Protein AF-A0A966Q3Z0-F1 (afdb_monomer_lite)

Foldseek 3Di:
DDDLVNLVVVLVVDPDPVVNVVSCVVCVVVPVNVVVVCCVPPPPRDPVDDDDDDDDPPDD

Radius of gyration: 15.36 Å; chains: 1; bounding box: 29×24×46 Å

Secondary structure (DSSP, 8-state):
---HHHHHHHHHH---HHHHHHHHHHTTT-HHHHHHHHHHH-TT---S--SPPPP-----

Sequence (60 aa):
MTEVFDILEDLAANPSRNYKIDKLTEHKDNRVLREVVRLALDPFTQFYIRKIPKYEATGS

pLDDT: mean 93.19, std 9.16, range [54.5, 98.31]

Structure (mmCIF, N/CA/C/O backbone):
data_AF-A0A966Q3Z0-F1
#
_entry.id   AF-A0A966Q3Z0-F1
#
loop_
_atom_site.group_PDB
_atom_site.id
_atom_site.type_symbol
_atom_site.label_atom_id
_atom_site.label_alt_id
_atom_site.label_comp_id
_atom_site.label_asym_id
_atom_site.label_entity_id
_atom_site.label_seq_id
_atom_site.pdbx_PDB_ins_code
_atom_site.Cartn_x
_atom_site.Cartn_y
_atom_site.Cartn_z
_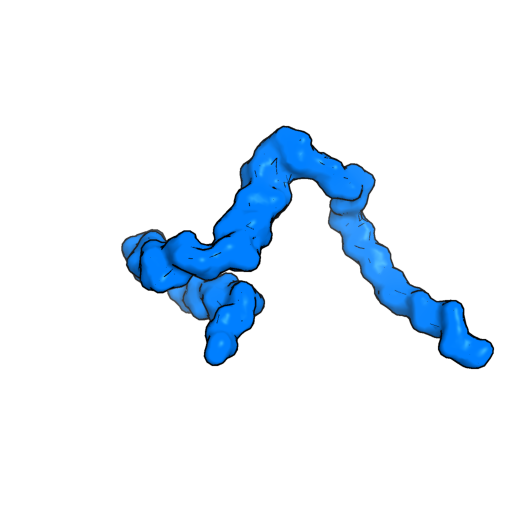atom_site.occupancy
_atom_site.B_iso_or_equiv
_atom_site.auth_seq_id
_atom_site.auth_comp_id
_atom_site.auth_asym_id
_atom_site.auth_atom_id
_atom_site.pdbx_PDB_model_num
ATOM 1 N N . MET A 1 1 ? 8.184 -17.466 -2.939 1.00 58.19 1 MET A N 1
ATOM 2 C CA . MET A 1 1 ? 6.840 -16.863 -2.849 1.00 58.19 1 MET A CA 1
ATOM 3 C C . MET A 1 1 ? 7.099 -15.436 -2.407 1.00 58.19 1 MET A C 1
ATOM 5 O O . MET A 1 1 ? 7.752 -15.287 -1.388 1.00 58.19 1 MET A O 1
ATOM 9 N N . THR A 1 2 ? 6.801 -14.432 -3.232 1.00 75.31 2 THR A N 1
ATOM 10 C CA . THR A 1 2 ? 7.055 -13.029 -2.859 1.00 75.31 2 THR A CA 1
ATOM 11 C C . THR A 1 2 ? 5.864 -12.538 -2.058 1.00 75.31 2 THR A C 1
ATOM 13 O O . THR A 1 2 ? 4.733 -12.616 -2.549 1.00 75.31 2 THR A O 1
ATOM 16 N N . GLU A 1 3 ? 6.107 -12.067 -0.841 1.00 91.88 3 GLU A N 1
ATOM 17 C CA . GLU A 1 3 ? 5.045 -11.553 0.012 1.00 91.88 3 GLU A CA 1
ATOM 18 C C . GLU A 1 3 ? 4.575 -10.185 -0.491 1.00 91.88 3 GLU A C 1
ATOM 20 O O . GLU A 1 3 ? 5.317 -9.434 -1.127 1.00 91.88 3 GLU A O 1
ATOM 25 N N . VAL A 1 4 ? 3.314 -9.840 -0.216 1.00 95.62 4 VAL A N 1
ATOM 26 C CA . VAL A 1 4 ? 2.738 -8.556 -0.659 1.00 95.62 4 VAL A CA 1
ATOM 27 C C . VAL A 1 4 ? 3.526 -7.373 -0.097 1.00 95.62 4 VAL A C 1
ATOM 29 O O . VAL A 1 4 ? 3.709 -6.380 -0.796 1.00 95.62 4 VAL A O 1
ATOM 32 N N . PHE A 1 5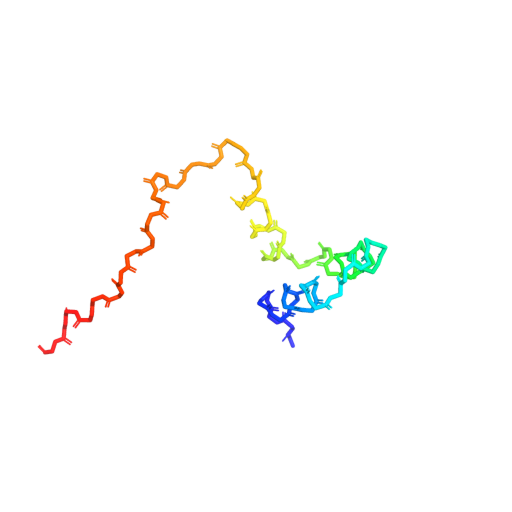 ? 4.021 -7.494 1.135 1.00 96.38 5 PHE A N 1
ATOM 33 C CA . PHE A 1 5 ? 4.825 -6.461 1.780 1.00 96.38 5 PHE A CA 1
ATOM 34 C C . PHE A 1 5 ? 6.107 -6.150 0.994 1.00 96.38 5 PHE A C 1
ATOM 36 O O . PHE A 1 5 ? 6.362 -4.986 0.700 1.00 96.38 5 PHE A O 1
ATOM 43 N N . ASP A 1 6 ? 6.845 -7.175 0.560 1.00 96.56 6 ASP A N 1
ATOM 44 C CA . ASP A 1 6 ? 8.100 -6.995 -0.180 1.00 96.56 6 ASP A CA 1
ATOM 45 C C . ASP A 1 6 ? 7.880 -6.275 -1.519 1.00 96.56 6 ASP A C 1
ATOM 47 O O . ASP A 1 6 ? 8.676 -5.429 -1.922 1.00 96.56 6 ASP A O 1
ATOM 51 N N . ILE A 1 7 ? 6.765 -6.571 -2.200 1.00 96.44 7 ILE A N 1
ATOM 52 C CA . ILE A 1 7 ? 6.387 -5.899 -3.452 1.00 96.44 7 ILE A CA 1
ATOM 53 C C . ILE A 1 7 ? 6.115 -4.411 -3.197 1.00 96.44 7 ILE A C 1
ATOM 55 O O . ILE A 1 7 ? 6.522 -3.563 -3.988 1.00 96.44 7 ILE A O 1
ATOM 59 N N . LEU A 1 8 ? 5.419 -4.078 -2.108 1.00 97.06 8 LEU A N 1
ATOM 60 C CA . LEU A 1 8 ? 5.102 -2.690 -1.770 1.00 97.06 8 LEU A CA 1
ATOM 61 C C . LEU A 1 8 ? 6.354 -1.896 -1.372 1.00 97.06 8 LEU A C 1
ATOM 63 O O . LEU A 1 8 ? 6.480 -0.746 -1.791 1.00 97.06 8 LEU A O 1
ATOM 67 N N . GLU A 1 9 ? 7.287 -2.508 -0.640 1.00 97.81 9 GLU A N 1
ATOM 68 C CA . GLU A 1 9 ? 8.573 -1.891 -0.289 1.00 97.81 9 GLU A CA 1
ATOM 69 C C . GLU A 1 9 ? 9.444 -1.632 -1.530 1.00 97.81 9 GLU A C 1
ATOM 71 O O . GLU A 1 9 ? 9.981 -0.535 -1.688 1.00 97.81 9 GLU A O 1
ATOM 76 N N . ASP A 1 10 ? 9.515 -2.579 -2.473 1.00 97.06 10 ASP A N 1
ATOM 77 C CA . ASP A 1 10 ? 10.213 -2.389 -3.756 1.00 97.06 10 ASP A CA 1
ATOM 78 C C . ASP A 1 10 ? 9.604 -1.231 -4.576 1.00 97.06 10 ASP A C 1
ATOM 80 O O . ASP A 1 10 ? 10.303 -0.341 -5.072 1.00 97.06 10 ASP A O 1
ATOM 84 N N . LEU A 1 11 ? 8.270 -1.168 -4.650 1.00 96.94 11 LEU A N 1
ATOM 85 C CA . LEU A 1 11 ? 7.557 -0.057 -5.291 1.00 96.94 11 LEU A CA 1
ATOM 86 C C . LEU A 1 11 ? 7.772 1.287 -4.576 1.00 96.94 11 LEU A C 1
ATOM 88 O O . LEU A 1 11 ? 7.694 2.339 -5.221 1.00 96.94 11 LEU A O 1
ATOM 92 N N . ALA A 1 12 ? 7.983 1.284 -3.258 1.00 97.38 12 ALA A N 1
ATOM 93 C CA . ALA A 1 12 ? 8.248 2.486 -2.473 1.00 97.38 12 ALA A CA 1
ATOM 94 C C . ALA A 1 12 ? 9.681 2.997 -2.686 1.00 97.38 12 ALA A C 1
ATOM 96 O O . ALA A 1 12 ? 9.885 4.207 -2.804 1.00 97.38 12 ALA A O 1
ATOM 97 N N . ALA A 1 13 ? 10.649 2.087 -2.812 1.00 98.06 13 ALA A N 1
ATOM 98 C CA . ALA A 1 13 ? 12.058 2.406 -3.015 1.00 98.06 13 ALA A CA 1
ATOM 99 C C . ALA A 1 13 ? 12.358 3.051 -4.383 1.00 98.06 13 ALA A C 1
ATOM 101 O O . ALA A 1 13 ? 13.354 3.763 -4.523 1.00 98.06 13 ALA A O 1
ATOM 102 N N . ASN A 1 14 ? 11.505 2.843 -5.393 1.00 97.00 14 ASN A N 1
ATOM 103 C CA . ASN A 1 14 ? 11.705 3.378 -6.742 1.00 97.00 14 ASN A CA 1
ATOM 104 C C . ASN A 1 14 ? 10.631 4.420 -7.129 1.00 97.00 14 ASN A C 1
ATOM 106 O O . ASN A 1 14 ? 9.450 4.083 -7.206 1.00 97.00 14 ASN A O 1
ATOM 110 N N . PRO A 1 15 ? 10.982 5.683 -7.446 1.00 96.88 15 PRO A N 1
ATOM 111 C CA . PRO A 1 15 ? 9.998 6.713 -7.793 1.00 96.88 15 PRO A CA 1
ATOM 112 C C . PRO A 1 15 ? 9.478 6.634 -9.241 1.00 96.88 15 PRO A C 1
ATOM 114 O O . PRO A 1 15 ? 8.501 7.309 -9.571 1.00 96.88 15 PRO A O 1
ATOM 117 N N . SER A 1 16 ? 10.098 5.841 -10.123 1.00 98.25 16 SER A N 1
ATOM 118 C CA . SER A 1 16 ? 9.733 5.778 -11.543 1.00 98.25 16 SER A CA 1
ATOM 119 C C . SER A 1 16 ? 8.346 5.171 -11.750 1.00 98.25 16 SER A C 1
ATOM 121 O O . SER A 1 16 ? 8.088 4.019 -11.407 1.00 98.25 16 SER A O 1
ATOM 123 N N . ARG A 1 17 ? 7.447 5.923 -12.392 1.00 97.94 17 ARG A N 1
ATOM 124 C CA . ARG A 1 17 ? 6.094 5.452 -12.721 1.00 97.94 17 ARG A CA 1
ATOM 125 C C . ARG A 1 17 ? 6.109 4.197 -13.596 1.00 97.94 17 ARG A C 1
ATOM 127 O O . ARG A 1 17 ? 5.334 3.283 -13.338 1.00 97.94 17 ARG A O 1
ATOM 134 N N . ASN A 1 18 ? 6.954 4.166 -14.627 1.00 98.31 18 ASN A N 1
ATOM 135 C CA . ASN A 1 18 ? 6.994 3.041 -15.566 1.00 98.31 18 ASN A CA 1
ATOM 136 C C . ASN A 1 18 ? 7.454 1.764 -14.857 1.00 98.31 18 ASN A C 1
ATOM 138 O O . ASN A 1 18 ? 6.797 0.741 -14.990 1.00 98.31 18 ASN A O 1
ATOM 142 N N . TYR A 1 19 ? 8.468 1.873 -13.990 1.00 98.31 19 TYR A N 1
ATOM 143 C CA . TYR A 1 19 ? 8.907 0.759 -13.149 1.00 98.31 19 TYR A CA 1
ATOM 144 C C . TYR A 1 19 ? 7.758 0.189 -12.311 1.00 98.31 19 TYR A C 1
ATOM 146 O O . TYR A 1 19 ? 7.535 -1.018 -12.302 1.00 98.31 19 TYR A O 1
ATOM 154 N N . LYS A 1 20 ? 6.975 1.058 -11.653 1.00 98.00 20 LYS A N 1
ATOM 155 C CA . LYS A 1 20 ? 5.832 0.616 -10.840 1.00 98.00 20 LYS A CA 1
ATOM 156 C C . LYS A 1 20 ? 4.780 -0.120 -11.665 1.00 98.00 20 LYS A C 1
ATOM 158 O O . LYS A 1 20 ? 4.233 -1.115 -11.201 1.00 98.00 20 LYS A O 1
ATOM 163 N N . ILE A 1 21 ? 4.496 0.359 -12.877 1.00 97.88 21 ILE A N 1
ATOM 164 C CA . ILE A 1 21 ? 3.542 -0.289 -13.788 1.00 97.88 21 ILE A CA 1
ATOM 165 C C . ILE A 1 21 ? 4.053 -1.666 -14.202 1.00 97.88 21 ILE A C 1
ATOM 167 O O . ILE A 1 21 ? 3.298 -2.634 -14.112 1.00 97.88 21 ILE A O 1
ATOM 171 N N . ASP A 1 22 ? 5.317 -1.766 -14.605 1.00 98.25 22 ASP A N 1
ATOM 172 C CA . ASP A 1 22 ? 5.916 -3.025 -15.045 1.00 98.25 22 ASP A CA 1
ATOM 173 C C . ASP A 1 22 ? 5.919 -4.049 -13.904 1.00 98.25 22 ASP A C 1
ATOM 175 O O . ASP A 1 22 ? 5.447 -5.175 -14.076 1.00 98.25 22 ASP A O 1
ATOM 179 N N . LYS A 1 23 ? 6.329 -3.627 -12.702 1.00 97.00 23 LYS A N 1
ATOM 180 C CA . LYS A 1 23 ? 6.373 -4.479 -11.510 1.00 97.00 23 LYS A CA 1
ATOM 181 C C . LYS A 1 23 ? 4.989 -4.958 -11.066 1.00 97.00 23 LYS A C 1
ATOM 183 O O . LYS A 1 23 ? 4.800 -6.133 -10.760 1.00 97.00 23 LYS A O 1
ATOM 188 N N . LEU A 1 24 ? 3.984 -4.081 -11.069 1.00 96.31 24 LEU A N 1
ATOM 189 C CA . LEU A 1 24 ? 2.602 -4.477 -10.775 1.00 96.31 24 LEU A CA 1
ATOM 190 C C . LEU A 1 24 ? 2.028 -5.406 -11.854 1.00 96.31 24 LEU A C 1
ATOM 192 O O . LEU A 1 24 ? 1.254 -6.309 -11.539 1.00 96.31 24 LEU A O 1
ATOM 196 N N . THR A 1 25 ? 2.419 -5.210 -13.116 1.00 97.19 25 THR A N 1
ATOM 197 C CA . THR A 1 25 ? 1.989 -6.055 -14.238 1.00 97.19 25 THR A CA 1
ATOM 198 C C . THR A 1 25 ? 2.585 -7.459 -14.144 1.00 97.19 25 THR A C 1
ATOM 200 O O . THR A 1 25 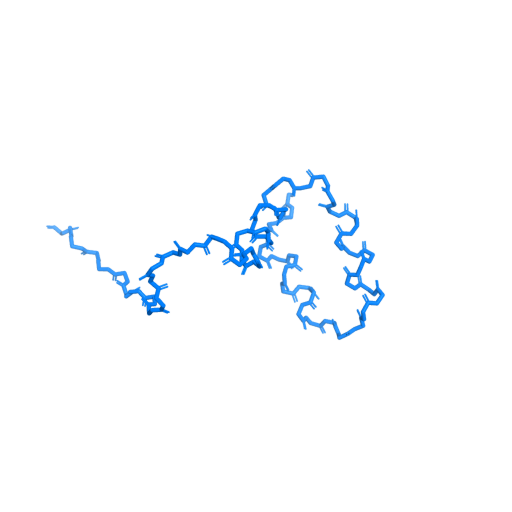? 1.868 -8.432 -14.378 1.00 97.19 25 THR A O 1
ATOM 203 N N . GLU A 1 26 ? 3.853 -7.578 -13.739 1.00 96.94 26 GLU A N 1
ATOM 204 C CA . GLU A 1 26 ? 4.521 -8.855 -13.442 1.00 96.94 26 GLU A CA 1
ATOM 205 C C . GLU A 1 26 ? 3.737 -9.671 -12.397 1.00 96.94 26 GLU A C 1
ATOM 207 O O . GLU A 1 26 ? 3.590 -10.886 -12.522 1.00 96.94 26 GLU A O 1
ATOM 212 N N . HIS A 1 27 ? 3.157 -8.997 -11.399 1.00 96.19 27 HIS A N 1
ATOM 213 C CA . HIS A 1 27 ? 2.414 -9.621 -10.303 1.00 96.19 27 HIS A CA 1
ATOM 214 C C . HIS A 1 27 ? 0.884 -9.574 -10.460 1.00 96.19 27 HIS A C 1
ATOM 216 O O . HIS A 1 27 ? 0.162 -9.817 -9.490 1.00 96.19 27 HIS A O 1
ATOM 222 N N . LYS A 1 28 ? 0.353 -9.314 -11.662 1.00 95.31 28 LYS A N 1
ATOM 223 C CA . LYS A 1 28 ? -1.098 -9.152 -11.900 1.00 95.31 28 LYS A CA 1
ATOM 224 C C . LYS A 1 28 ? -1.950 -10.361 -11.486 1.00 95.31 28 LYS A C 1
ATOM 226 O O . LYS A 1 28 ? -3.127 -10.206 -11.168 1.00 95.31 28 LYS A O 1
ATOM 231 N N . ASP A 1 29 ? -1.378 -11.561 -11.491 1.00 96.38 29 ASP A N 1
ATOM 232 C CA . ASP A 1 29 ? -2.091 -12.793 -11.137 1.00 96.38 29 ASP A CA 1
ATOM 233 C C . ASP A 1 29 ? -2.051 -13.076 -9.621 1.00 96.38 29 ASP A C 1
ATOM 235 O O . ASP A 1 29 ? -2.745 -13.970 -9.128 1.00 96.38 29 ASP A O 1
ATOM 239 N N . ASN A 1 30 ? -1.318 -12.266 -8.844 1.00 96.44 30 ASN A N 1
ATOM 240 C CA . ASN A 1 30 ? -1.345 -12.304 -7.385 1.00 96.44 30 ASN A CA 1
ATOM 241 C C . ASN A 1 30 ? -2.674 -11.724 -6.868 1.00 96.44 30 ASN A C 1
ATOM 243 O O . ASN A 1 30 ? -2.863 -10.512 -6.733 1.00 96.44 30 ASN A O 1
ATOM 247 N N . ARG A 1 31 ? -3.616 -12.622 -6.562 1.00 96.44 31 ARG A N 1
ATOM 248 C CA . ARG A 1 31 ? -4.961 -12.267 -6.082 1.00 96.44 31 ARG A CA 1
ATOM 249 C C . ARG A 1 31 ? -4.937 -11.501 -4.758 1.00 96.44 31 ARG A C 1
ATOM 251 O O .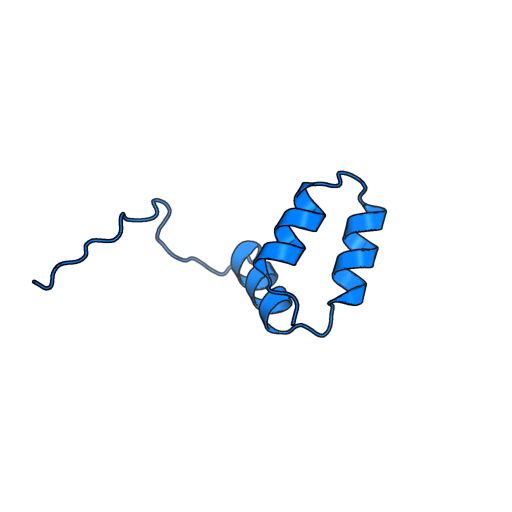 ARG A 1 31 ? -5.789 -10.640 -4.568 1.00 96.44 31 ARG A O 1
ATOM 258 N N . VAL A 1 32 ? -3.973 -11.782 -3.880 1.00 96.81 32 VAL A N 1
ATOM 259 C CA . VAL A 1 32 ? -3.848 -11.100 -2.582 1.00 96.81 32 VAL A CA 1
ATOM 260 C C . VAL A 1 32 ? -3.417 -9.653 -2.794 1.00 96.81 32 VAL A C 1
ATOM 262 O O . VAL A 1 32 ? -4.066 -8.750 -2.279 1.00 96.81 32 VAL A O 1
ATOM 265 N N . LEU A 1 33 ? -2.395 -9.413 -3.624 1.00 96.69 33 LEU A N 1
ATOM 266 C CA . LEU A 1 33 ? -1.954 -8.057 -3.972 1.00 96.69 33 LEU A CA 1
ATOM 267 C C . LEU A 1 33 ? -3.097 -7.239 -4.589 1.00 96.69 33 LEU A C 1
ATOM 269 O O . LEU A 1 33 ? -3.331 -6.098 -4.194 1.00 96.69 33 LEU A O 1
ATOM 273 N N . ARG A 1 34 ? -3.841 -7.837 -5.528 1.00 96.69 34 ARG A N 1
ATOM 274 C CA . ARG A 1 34 ? -5.004 -7.192 -6.154 1.00 96.69 34 ARG A CA 1
ATOM 275 C C . ARG A 1 34 ? -6.057 -6.782 -5.135 1.00 96.69 34 ARG A C 1
ATOM 277 O O . ARG A 1 34 ? -6.580 -5.675 -5.223 1.00 96.69 34 ARG A O 1
ATOM 284 N N . GLU A 1 35 ? -6.361 -7.663 -4.190 1.00 97.56 35 GLU A N 1
ATOM 285 C CA . GLU A 1 35 ? -7.370 -7.393 -3.173 1.00 97.56 35 GLU A CA 1
ATOM 286 C C . GLU A 1 35 ? -6.904 -6.338 -2.166 1.00 97.56 35 GLU A C 1
ATOM 288 O O . GLU A 1 35 ? -7.682 -5.455 -1.818 1.00 97.56 35 GLU A O 1
ATOM 293 N N . VAL A 1 36 ? -5.625 -6.350 -1.778 1.00 96.62 36 VAL A N 1
ATOM 294 C CA . VAL A 1 36 ? -5.025 -5.308 -0.929 1.00 96.62 36 VAL A CA 1
ATOM 295 C C . VAL A 1 36 ? -5.142 -3.934 -1.586 1.00 96.62 36 VAL A C 1
ATOM 297 O O . VAL A 1 36 ? -5.629 -2.996 -0.958 1.00 96.62 36 VAL A O 1
ATOM 300 N N . VAL A 1 37 ? -4.755 -3.810 -2.860 1.00 96.38 37 VAL A N 1
ATOM 301 C CA . VAL A 1 37 ? -4.849 -2.537 -3.593 1.00 96.38 37 VAL A CA 1
ATOM 302 C C . VAL A 1 37 ? -6.306 -2.097 -3.743 1.00 96.38 37 VAL A C 1
ATOM 304 O O . VAL A 1 37 ? -6.608 -0.920 -3.547 1.00 96.38 37 VAL A O 1
ATOM 307 N N . ARG A 1 38 ? -7.223 -3.029 -4.043 1.00 96.94 38 ARG A N 1
ATOM 308 C CA . ARG A 1 38 ? -8.658 -2.737 -4.139 1.00 96.94 38 ARG A CA 1
ATOM 309 C C . ARG A 1 38 ? -9.191 -2.192 -2.816 1.00 96.94 38 ARG A C 1
ATOM 311 O O . ARG A 1 38 ? -9.763 -1.114 -2.806 1.00 96.94 38 ARG A O 1
ATOM 318 N N . LEU A 1 39 ? -8.977 -2.902 -1.713 1.00 97.44 39 LEU A N 1
ATOM 319 C CA . LEU A 1 39 ? -9.464 -2.516 -0.387 1.00 97.44 39 LEU A CA 1
ATOM 320 C C . LEU A 1 39 ? -8.870 -1.188 0.104 1.00 97.44 39 LEU A C 1
ATOM 322 O O . LEU A 1 39 ? -9.554 -0.438 0.791 1.00 97.44 39 LEU A O 1
ATOM 326 N N . ALA A 1 40 ? -7.619 -0.888 -0.250 1.00 95.81 40 ALA A N 1
ATOM 327 C CA . ALA A 1 40 ? -6.961 0.354 0.145 1.00 95.81 40 ALA A CA 1
ATOM 328 C C . ALA A 1 40 ? -7.443 1.587 -0.641 1.00 95.81 40 ALA A C 1
ATOM 330 O O . ALA A 1 40 ? -7.434 2.690 -0.096 1.00 95.81 40 ALA A O 1
ATOM 331 N N . LEU A 1 41 ? -7.819 1.420 -1.916 1.00 96.88 41 LEU A N 1
ATOM 332 C CA . LEU A 1 41 ? -8.135 2.530 -2.827 1.00 96.88 41 LEU A CA 1
ATOM 333 C C . LEU A 1 41 ? -9.621 2.648 -3.193 1.00 96.88 41 LEU A C 1
ATOM 335 O O . LEU A 1 41 ? -10.009 3.645 -3.799 1.00 96.88 41 LEU A O 1
ATOM 339 N N . ASP A 1 42 ? -10.447 1.654 -2.866 1.00 97.25 42 ASP A N 1
ATOM 340 C CA . ASP A 1 42 ? -11.880 1.667 -3.153 1.00 97.25 42 ASP A CA 1
ATOM 341 C C . ASP A 1 42 ? -12.610 2.708 -2.281 1.00 97.25 42 ASP A C 1
ATOM 343 O O . ASP A 1 42 ? -12.709 2.524 -1.065 1.00 97.25 42 ASP A O 1
ATOM 347 N N . PRO A 1 43 ? -13.178 3.778 -2.872 1.00 95.88 43 PRO A N 1
ATOM 348 C CA . PRO A 1 43 ? -13.851 4.830 -2.112 1.00 95.88 43 PRO A CA 1
ATOM 349 C C . PRO A 1 43 ? -15.157 4.363 -1.449 1.00 95.88 43 PRO A C 1
ATOM 351 O O . PRO A 1 43 ? -15.661 5.045 -0.554 1.00 95.88 43 PRO A O 1
ATOM 354 N N . PHE A 1 44 ? -15.721 3.230 -1.880 1.00 97.00 44 PHE A N 1
ATOM 355 C CA . PHE A 1 44 ? -16.958 2.681 -1.325 1.00 97.00 44 PHE A CA 1
ATOM 356 C C . PHE A 1 44 ? -16.712 1.757 -0.129 1.00 97.00 44 PHE A C 1
ATOM 358 O O . PHE A 1 44 ? -17.622 1.538 0.672 1.00 97.00 44 PHE A O 1
ATOM 365 N N . THR A 1 45 ? -15.491 1.243 0.030 1.00 95.38 45 THR A N 1
ATOM 366 C CA . THR A 1 45 ? -15.127 0.398 1.168 1.00 95.38 45 THR A CA 1
ATOM 367 C C . THR A 1 45 ? -14.739 1.277 2.360 1.00 95.38 45 THR A C 1
ATOM 369 O O . THR A 1 45 ? -13.754 2.010 2.328 1.00 95.38 45 THR A O 1
ATOM 372 N N . GLN A 1 46 ? -15.508 1.198 3.449 1.00 95.44 46 GLN A N 1
ATOM 373 C CA . GLN A 1 46 ? -15.245 1.942 4.683 1.00 95.44 46 GLN A CA 1
ATOM 374 C C . GLN A 1 46 ? -14.942 0.981 5.832 1.00 95.44 46 GLN A C 1
ATOM 376 O O . GLN A 1 46 ? -15.783 0.180 6.226 1.00 95.44 46 GLN A O 1
ATOM 381 N N . PHE A 1 47 ? -13.748 1.094 6.415 1.00 95.50 47 PHE A N 1
ATOM 382 C CA . PHE A 1 47 ? -13.361 0.299 7.589 1.00 95.50 47 PHE A CA 1
ATOM 383 C C . PHE A 1 47 ? -13.830 0.902 8.915 1.00 95.50 47 PHE A C 1
ATOM 385 O O . PHE A 1 47 ? -13.661 0.283 9.959 1.00 95.50 47 PHE A O 1
ATOM 392 N N . TYR A 1 48 ? -14.366 2.128 8.891 1.00 95.12 48 TYR A N 1
ATOM 393 C CA . TYR A 1 48 ? -14.846 2.882 10.060 1.00 95.12 48 TYR A CA 1
ATOM 394 C C . TYR A 1 48 ? -13.825 3.063 11.207 1.00 95.12 48 TYR A C 1
ATOM 396 O O . TYR A 1 48 ? -14.150 3.642 12.240 1.00 95.12 48 TYR A O 1
ATOM 404 N N . ILE A 1 49 ? -12.569 2.654 11.009 1.00 94.31 49 ILE A N 1
ATOM 405 C CA . ILE A 1 49 ? -11.452 2.780 11.946 1.00 94.31 49 ILE A CA 1
ATOM 406 C C . ILE A 1 49 ? -10.325 3.525 11.232 1.00 94.31 49 ILE A C 1
ATOM 408 O O . ILE A 1 49 ? -9.862 3.106 10.175 1.00 94.31 49 ILE A O 1
ATOM 412 N N . ARG A 1 50 ? -9.879 4.645 11.813 1.00 92.25 50 ARG A N 1
ATOM 413 C CA . ARG A 1 50 ? -8.733 5.431 11.308 1.00 92.25 50 ARG A CA 1
ATOM 414 C C . ARG A 1 50 ? -7.488 5.296 12.177 1.00 92.25 50 ARG A C 1
ATOM 416 O O . ARG A 1 50 ? -6.374 5.344 11.673 1.00 92.25 50 ARG A O 1
ATOM 423 N N . LYS A 1 51 ? -7.676 5.150 13.490 1.00 94.12 51 LYS A N 1
ATOM 424 C CA . LYS A 1 51 ? -6.586 4.937 14.441 1.00 94.12 51 LYS A CA 1
ATOM 425 C C . LYS A 1 51 ? -6.379 3.440 14.594 1.00 94.12 51 LYS A C 1
ATOM 427 O O . LYS A 1 51 ? -7.258 2.762 15.118 1.00 94.12 51 LYS A O 1
ATOM 432 N N . ILE A 1 52 ? -5.224 2.949 14.160 1.00 92.00 52 ILE A N 1
ATOM 433 C CA . ILE A 1 52 ? -4.853 1.551 14.370 1.00 92.00 52 ILE A CA 1
ATOM 434 C C . ILE A 1 52 ? -4.658 1.334 15.882 1.00 92.00 52 ILE A C 1
ATOM 436 O O . ILE A 1 52 ? -3.845 2.043 16.489 1.00 92.00 52 ILE A O 1
ATOM 440 N N . PRO A 1 53 ? -5.438 0.444 16.524 1.00 91.62 53 PRO A N 1
ATOM 441 C CA . PRO A 1 53 ? -5.301 0.178 17.949 1.00 91.62 53 PRO A CA 1
ATOM 442 C C . PRO A 1 53 ? -3.965 -0.512 18.237 1.00 91.62 53 PRO A C 1
ATOM 444 O O . PRO A 1 53 ? -3.409 -1.210 17.388 1.00 91.62 53 PRO A O 1
ATOM 447 N N . LYS A 1 54 ? -3.443 -0.320 19.452 1.00 92.31 54 LYS A N 1
ATOM 448 C CA . LYS A 1 54 ? -2.315 -1.126 19.923 1.00 92.31 54 LYS A CA 1
ATOM 449 C C . LYS A 1 54 ? -2.809 -2.544 20.179 1.00 92.31 54 LYS A C 1
ATOM 451 O O . LYS A 1 54 ? -3.935 -2.735 20.628 1.00 92.31 54 LYS A O 1
ATOM 456 N N . TYR A 1 55 ? -1.958 -3.518 19.898 1.00 90.62 55 TYR A N 1
ATOM 457 C CA . TYR A 1 55 ? -2.229 -4.898 20.259 1.00 90.62 55 TYR A CA 1
ATOM 458 C C . TYR A 1 55 ? -2.206 -5.043 21.788 1.00 90.62 55 TYR A C 1
ATOM 460 O O . TYR A 1 55 ? -1.198 -4.720 22.418 1.00 90.62 55 TYR A O 1
ATOM 468 N N . GLU A 1 56 ? -3.308 -5.512 22.373 1.00 87.31 56 GLU A N 1
ATOM 469 C CA . GLU A 1 56 ? -3.401 -5.850 23.794 1.00 87.31 56 GLU A CA 1
ATOM 470 C C . GLU A 1 56 ? -3.411 -7.375 23.937 1.00 87.31 56 GLU A C 1
ATOM 472 O O . GLU A 1 56 ? -4.389 -8.038 23.602 1.00 87.31 56 GLU A O 1
ATOM 477 N N . ALA A 1 57 ? -2.304 -7.944 24.417 1.00 80.75 57 ALA A N 1
ATOM 478 C CA . ALA A 1 57 ? -2.213 -9.362 24.755 1.00 80.75 57 ALA A CA 1
ATOM 479 C C . ALA A 1 57 ? -2.862 -9.607 26.127 1.00 80.75 57 ALA A C 1
ATOM 481 O O . ALA A 1 57 ? -2.174 -9.799 27.126 1.00 80.75 57 ALA A O 1
ATOM 482 N N . THR A 1 58 ? -4.188 -9.530 26.213 1.00 70.88 58 THR A N 1
ATOM 483 C CA . THR A 1 58 ? -4.925 -9.843 27.445 1.00 70.88 58 THR A CA 1
ATOM 484 C C . THR A 1 58 ? -5.198 -11.342 27.516 1.00 70.88 58 THR A C 1
ATOM 486 O O . THR A 1 58 ? -6.259 -11.837 27.150 1.00 70.88 58 THR A O 1
ATOM 489 N N . GLY A 1 59 ? -4.188 -12.078 27.968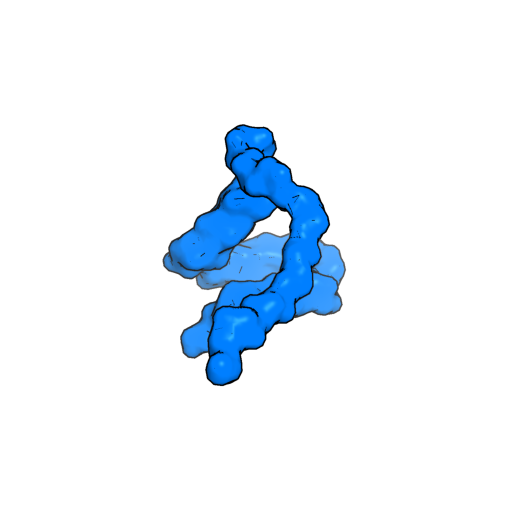 1.00 67.62 59 GLY A N 1
ATOM 490 C CA . GLY A 1 59 ? -4.256 -13.520 28.173 1.00 67.62 59 GLY A CA 1
ATOM 491 C C . GLY A 1 59 ? -2.948 -14.032 28.758 1.00 67.62 59 GLY A C 1
ATOM 492 O O . GLY A 1 59 ? -2.110 -14.542 28.016 1.00 67.62 59 GLY A O 1
ATOM 493 N N . SER A 1 60 ? -2.791 -13.848 30.069 1.00 54.50 60 SER A N 1
ATOM 494 C CA . SER A 1 60 ? -1.764 -14.478 30.907 1.00 54.50 60 SER A CA 1
ATOM 495 C C . SER A 1 60 ? -2.428 -15.484 31.833 1.00 54.50 60 SER A C 1
ATOM 497 O 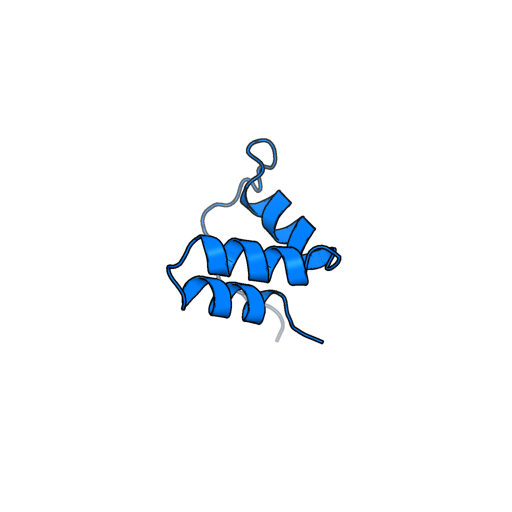O . SER A 1 60 ? -3.490 -15.117 32.390 1.00 54.50 60 SER A O 1
#